Protein AF-A0ABD5DWM6-F1 (afdb_monomer)

Organism: Acinetobacter baumannii (NCBI:txid470)

Solvent-accessible surface area (backbone atoms only — not comparable to full-atom values): 5001 Å² total; per-residue (Å²): 104,61,93,81,34,87,64,38,70,23,74,52,73,48,75,45,72,72,47,28,55,36,19,57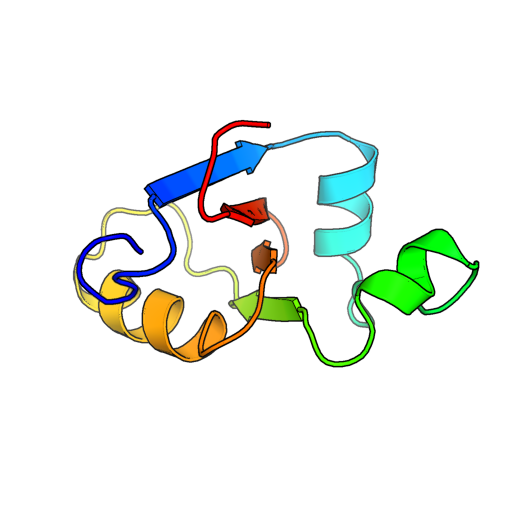,38,91,81,40,87,61,78,82,46,76,73,45,49,78,44,63,98,28,60,17,61,33,81,70,86,71,81,94,76,61,76,71,53,55,63,52,52,49,59,30,32,62,90,38,47,28,28,36,32,31,71,60,12,38,36,40,48,27,75,44,92,118

Structure (mmCIF, N/CA/C/O backbone):
data_AF-A0ABD5DWM6-F1
#
_entry.id   AF-A0ABD5DWM6-F1
#
loop_
_atom_site.group_PDB
_atom_site.id
_atom_site.type_symbol
_atom_site.label_atom_id
_atom_site.label_alt_id
_atom_site.label_comp_id
_atom_site.label_asym_id
_atom_site.label_entity_id
_atom_site.label_seq_id
_atom_site.pdbx_PDB_ins_code
_atom_site.Cartn_x
_atom_site.Cartn_y
_atom_site.Cartn_z
_atom_site.occupancy
_atom_site.B_iso_or_equiv
_atom_site.auth_seq_id
_atom_site.auth_comp_id
_atom_site.auth_asym_id
_atom_site.auth_atom_id
_atom_site.pdbx_PDB_model_num
ATOM 1 N N . VAL A 1 1 ? -7.225 -4.137 -8.601 1.00 95.31 1 VAL A N 1
ATOM 2 C CA . VAL A 1 1 ? -7.567 -4.468 -7.198 1.00 95.31 1 VAL A CA 1
ATOM 3 C C . VAL A 1 1 ? -8.952 -5.092 -7.093 1.00 95.31 1 VAL A C 1
ATOM 5 O O . VAL A 1 1 ? -8.992 -6.287 -6.853 1.00 95.31 1 VAL A O 1
ATOM 8 N N . HIS A 1 2 ? -10.045 -4.373 -7.384 1.00 97.12 2 HIS A N 1
ATOM 9 C CA . HIS A 1 2 ? -11.419 -4.909 -7.282 1.00 97.12 2 HIS A CA 1
ATOM 10 C C . HIS A 1 2 ? -11.644 -6.269 -7.967 1.00 97.12 2 HIS A C 1
ATOM 12 O O . HIS A 1 2 ? -12.274 -7.139 -7.390 1.00 97.12 2 HIS A O 1
ATOM 18 N N . MET A 1 3 ? -11.059 -6.495 -9.153 1.00 93.88 3 MET A N 1
ATOM 19 C CA . MET A 1 3 ? -11.178 -7.780 -9.869 1.00 93.88 3 MET A CA 1
ATOM 20 C C . MET A 1 3 ? -10.629 -8.999 -9.104 1.00 93.88 3 MET A C 1
ATOM 22 O O . MET A 1 3 ? -10.946 -10.119 -9.473 1.00 93.88 3 MET A O 1
ATOM 26 N N . ALA A 1 4 ? -9.767 -8.798 -8.103 1.00 92.94 4 ALA A N 1
ATOM 27 C CA . ALA A 1 4 ? -9.106 -9.880 -7.367 1.00 92.94 4 ALA A CA 1
ATOM 28 C C . ALA A 1 4 ? -9.401 -9.882 -5.861 1.00 92.94 4 ALA A C 1
ATOM 30 O O . ALA A 1 4 ? -8.953 -10.783 -5.159 1.00 92.94 4 ALA A O 1
ATOM 31 N N . ARG A 1 5 ? -10.095 -8.864 -5.345 1.00 94.38 5 ARG A N 1
ATOM 32 C CA . ARG A 1 5 ? -10.366 -8.692 -3.915 1.00 94.38 5 ARG A CA 1
ATOM 33 C C . ARG A 1 5 ? -11.828 -8.318 -3.737 1.00 94.38 5 ARG A C 1
ATOM 35 O O . ARG A 1 5 ? -12.181 -7.148 -3.859 1.00 94.38 5 ARG A O 1
ATOM 42 N N . GLU A 1 6 ? -12.656 -9.320 -3.460 1.00 95.69 6 GLU A N 1
ATOM 43 C CA . GLU A 1 6 ? -14.092 -9.134 -3.219 1.00 95.69 6 GLU A CA 1
ATOM 44 C C . GLU A 1 6 ? -14.359 -8.261 -1.986 1.00 95.69 6 GLU A C 1
ATOM 46 O O . GLU A 1 6 ? -15.317 -7.503 -1.964 1.00 95.69 6 GLU A O 1
ATOM 51 N N . ASP A 1 7 ? -13.478 -8.300 -0.984 1.00 95.88 7 ASP A N 1
ATOM 52 C CA . ASP A 1 7 ? -13.575 -7.504 0.242 1.00 95.88 7 ASP A CA 1
ATOM 53 C C . ASP A 1 7 ? -13.109 -6.044 0.080 1.00 95.88 7 ASP A C 1
ATOM 55 O O . ASP A 1 7 ? -13.363 -5.213 0.954 1.00 95.88 7 ASP A O 1
ATOM 59 N N . ALA A 1 8 ? -12.443 -5.709 -1.030 1.00 96.94 8 ALA A N 1
ATOM 60 C CA . ALA A 1 8 ? -11.954 -4.364 -1.317 1.00 96.94 8 ALA A CA 1
ATOM 61 C C . ALA A 1 8 ? -13.041 -3.524 -2.000 1.00 96.94 8 ALA A C 1
ATOM 63 O O . ALA A 1 8 ? -12.910 -3.157 -3.164 1.00 96.94 8 ALA A O 1
ATOM 64 N N . HIS A 1 9 ? -14.129 -3.215 -1.298 1.00 97.75 9 HIS A N 1
ATOM 65 C CA . HIS A 1 9 ? -15.196 -2.350 -1.821 1.00 97.75 9 HIS A CA 1
ATOM 66 C C . HIS A 1 9 ? -14.758 -0.888 -1.999 1.00 97.75 9 HIS A C 1
ATOM 68 O O . HIS A 1 9 ? -15.321 -0.167 -2.819 1.00 97.75 9 HIS A O 1
ATOM 74 N N . CYS A 1 10 ? -13.746 -0.450 -1.253 1.00 98.19 10 CYS A N 1
ATOM 75 C CA . CYS A 1 10 ? -13.109 0.849 -1.402 1.00 98.19 10 CYS A CA 1
ATOM 76 C C . CYS A 1 10 ? -11.602 0.667 -1.594 1.00 98.19 10 CYS A C 1
ATOM 78 O O . CYS A 1 10 ? -10.972 -0.143 -0.910 1.00 98.19 10 CYS A O 1
ATOM 80 N N . VAL A 1 11 ? -11.037 1.425 -2.533 1.00 98.19 11 VAL A N 1
ATOM 81 C CA . VAL A 1 11 ? -9.598 1.507 -2.784 1.00 98.19 11 VAL A CA 1
ATOM 82 C C . VAL A 1 11 ? -9.239 2.983 -2.869 1.00 98.19 11 VAL A C 1
ATOM 84 O O . VAL A 1 11 ? -9.788 3.695 -3.708 1.00 98.19 11 VAL A O 1
ATOM 87 N N . ILE A 1 12 ? -8.329 3.444 -2.014 1.00 98.31 12 ILE A N 1
ATOM 88 C CA . ILE A 1 12 ? -7.858 4.832 -2.017 1.00 98.31 12 ILE A CA 1
ATOM 89 C C . ILE A 1 12 ? -6.377 4.830 -2.359 1.00 98.31 12 ILE A C 1
ATOM 91 O O . ILE A 1 12 ? -5.592 4.086 -1.776 1.00 98.31 12 ILE A O 1
ATOM 95 N N . HIS A 1 13 ? -5.998 5.676 -3.308 1.00 98.31 13 HIS A N 1
ATOM 96 C CA . HIS A 1 13 ? -4.619 5.872 -3.721 1.00 98.31 13 HIS A CA 1
ATOM 97 C C . HIS A 1 13 ? -4.227 7.334 -3.517 1.00 98.31 13 HIS A C 1
ATOM 99 O O . HIS A 1 13 ? -4.985 8.236 -3.876 1.00 98.31 13 HIS A O 1
ATOM 105 N N . THR A 1 14 ? -3.063 7.575 -2.911 1.00 98.50 14 THR A N 1
ATOM 106 C CA . THR A 1 14 ? -2.627 8.929 -2.546 1.00 98.50 14 THR A CA 1
ATOM 107 C C . THR A 1 14 ? -1.142 9.162 -2.776 1.00 98.50 14 THR A C 1
ATOM 109 O O . THR A 1 14 ? -0.323 8.288 -2.482 1.00 98.50 14 THR A O 1
ATOM 112 N N . HIS A 1 15 ? -0.814 10.395 -3.169 1.00 98.38 15 HIS A N 1
ATOM 113 C CA . HIS A 1 15 ? 0.542 10.945 -3.286 1.00 98.38 15 HIS A CA 1
ATOM 114 C C . HIS A 1 15 ? 0.761 12.050 -2.247 1.00 98.38 15 HIS A C 1
ATOM 116 O O . HIS A 1 15 ? 0.942 13.221 -2.576 1.00 98.38 15 HIS A O 1
ATOM 122 N N . THR A 1 16 ? 0.669 11.707 -0.962 1.00 98.50 16 THR A N 1
ATOM 123 C CA . THR A 1 16 ? 1.008 12.664 0.098 1.00 98.50 16 THR A CA 1
ATOM 124 C C . THR A 1 16 ? 2.525 12.756 0.237 1.00 98.50 16 THR A C 1
ATOM 126 O O . THR A 1 16 ? 3.218 11.749 0.104 1.00 98.50 16 THR A O 1
ATOM 129 N N . LEU A 1 17 ? 3.049 13.944 0.552 1.00 98.56 17 LEU A N 1
ATOM 130 C CA . LEU A 1 17 ? 4.485 14.139 0.784 1.00 98.56 17 LEU A CA 1
ATOM 131 C C . LEU A 1 17 ? 5.083 13.114 1.776 1.00 98.56 17 LEU A C 1
ATOM 133 O O . LEU A 1 17 ? 6.054 12.454 1.408 1.00 98.56 17 LEU A O 1
ATOM 137 N N . PRO A 1 18 ? 4.526 12.911 2.992 1.00 98.06 18 PRO A N 1
ATOM 138 C CA . PRO A 1 18 ? 5.073 11.917 3.916 1.00 98.06 18 PRO A CA 1
ATOM 139 C C . PRO A 1 18 ? 4.925 10.477 3.405 1.00 98.06 18 PRO A C 1
ATOM 141 O O . PRO A 1 18 ? 5.826 9.669 3.605 1.00 98.06 18 PRO A O 1
ATOM 144 N N . GLY A 1 19 ? 3.824 10.148 2.720 1.00 98.06 19 GLY A N 1
ATOM 145 C CA . GLY A 1 19 ? 3.609 8.809 2.172 1.00 98.06 19 GLY A CA 1
ATOM 146 C C . GLY A 1 19 ? 4.603 8.459 1.068 1.00 98.06 19 GLY A C 1
ATOM 147 O O . GLY A 1 19 ? 5.179 7.376 1.079 1.00 98.06 19 GLY A O 1
ATOM 148 N N . MET A 1 20 ? 4.855 9.397 0.153 1.00 98.44 20 MET A N 1
ATOM 149 C CA . MET A 1 20 ? 5.868 9.243 -0.891 1.00 98.44 20 MET A CA 1
ATOM 150 C C . MET A 1 20 ? 7.281 9.158 -0.313 1.00 98.44 20 MET A C 1
ATOM 152 O O . MET A 1 20 ? 8.078 8.363 -0.801 1.00 98.44 20 MET A O 1
ATOM 156 N N . ALA A 1 21 ? 7.586 9.931 0.737 1.00 98.44 21 ALA A N 1
ATOM 157 C CA . ALA A 1 21 ? 8.885 9.863 1.403 1.00 98.44 21 ALA A CA 1
ATOM 158 C C . ALA A 1 21 ? 9.149 8.460 1.972 1.00 98.44 21 ALA A C 1
ATOM 160 O O . ALA A 1 21 ? 10.191 7.880 1.687 1.00 98.44 21 ALA A O 1
ATOM 161 N N . VAL A 1 22 ? 8.180 7.876 2.689 1.00 98.31 22 VAL A N 1
ATOM 162 C CA . VAL A 1 22 ? 8.280 6.489 3.180 1.00 98.31 22 VAL A CA 1
ATOM 163 C C . VAL A 1 22 ? 8.353 5.489 2.022 1.00 98.31 22 VAL A C 1
ATOM 165 O O . VAL A 1 22 ? 9.143 4.552 2.078 1.00 98.31 22 VAL A O 1
ATOM 168 N N . ALA A 1 23 ? 7.572 5.687 0.956 1.00 98.38 23 ALA A N 1
ATOM 169 C CA . ALA A 1 23 ? 7.577 4.803 -0.210 1.00 98.38 23 ALA A CA 1
ATOM 170 C C . ALA A 1 23 ? 8.911 4.795 -0.978 1.00 98.38 23 ALA A C 1
ATOM 172 O O . ALA A 1 23 ? 9.177 3.850 -1.718 1.00 98.38 23 ALA A O 1
ATOM 173 N N . ALA A 1 24 ? 9.734 5.832 -0.821 1.00 98.19 24 ALA A N 1
ATOM 174 C CA . ALA A 1 24 ? 11.065 5.920 -1.413 1.00 98.19 24 ALA A CA 1
ATOM 175 C C . ALA A 1 24 ? 12.173 5.315 -0.526 1.00 98.19 24 ALA A C 1
ATOM 177 O O . ALA A 1 24 ? 13.298 5.150 -0.996 1.00 98.19 24 ALA A O 1
ATOM 178 N N . CYS A 1 25 ? 11.890 4.993 0.741 1.00 98.00 25 CYS A N 1
ATOM 179 C CA . CYS A 1 25 ? 12.853 4.360 1.643 1.00 98.00 25 CYS A CA 1
ATOM 180 C C . CYS A 1 25 ? 12.936 2.847 1.395 1.00 98.00 25 CYS A C 1
ATOM 182 O O . CYS A 1 25 ? 11.909 2.184 1.261 1.00 98.00 25 CYS A O 1
ATOM 184 N N . GLU A 1 26 ? 14.151 2.290 1.419 1.00 95.56 26 GLU A N 1
ATOM 185 C CA . GLU A 1 26 ? 14.396 0.848 1.244 1.00 95.56 26 GLU A CA 1
ATOM 186 C C . GLU A 1 26 ? 13.663 -0.001 2.296 1.00 95.56 26 GLU A C 1
ATOM 188 O O . GLU A 1 26 ? 12.992 -0.972 1.950 1.00 95.56 26 GLU A O 1
ATOM 193 N N . ASP A 1 27 ? 13.694 0.427 3.561 1.00 96.00 27 ASP A N 1
ATOM 194 C CA . ASP A 1 27 ? 13.008 -0.264 4.660 1.00 96.00 27 ASP A CA 1
ATOM 195 C C . ASP A 1 27 ? 11.477 -0.066 4.659 1.00 96.00 27 ASP A C 1
ATOM 197 O O . ASP A 1 27 ? 10.743 -0.751 5.377 1.00 96.00 27 ASP A O 1
ATOM 201 N N . GLY A 1 28 ? 10.963 0.880 3.866 1.00 96.38 28 GLY A N 1
ATOM 202 C CA . GLY A 1 28 ? 9.540 1.204 3.814 1.00 96.38 28 GLY A CA 1
ATOM 203 C C . GLY A 1 28 ? 8.951 1.637 5.163 1.00 96.38 28 GLY A C 1
ATOM 204 O O . GLY A 1 28 ? 9.524 2.459 5.880 1.00 96.38 28 GLY A O 1
ATOM 205 N N . LEU A 1 29 ? 7.762 1.121 5.507 1.00 97.69 29 LEU A N 1
ATOM 206 C CA . LEU A 1 29 ? 7.092 1.448 6.766 1.00 97.69 29 LEU A CA 1
ATOM 207 C C . LEU A 1 29 ? 7.764 0.760 7.963 1.00 97.69 29 LEU A C 1
ATOM 209 O O . LEU A 1 29 ? 7.509 -0.405 8.268 1.00 97.69 29 LEU A O 1
ATOM 213 N N . LEU A 1 30 ? 8.560 1.533 8.693 1.00 97.38 30 LEU A N 1
ATOM 214 C CA . LEU A 1 30 ? 9.128 1.125 9.972 1.00 97.38 30 LEU A CA 1
ATOM 215 C C . LEU A 1 30 ? 8.063 1.093 11.080 1.00 97.38 30 LEU A C 1
ATOM 217 O O . LEU A 1 30 ? 7.191 1.959 11.164 1.00 97.38 30 LEU A O 1
ATOM 221 N N . GLN A 1 31 ? 8.185 0.129 11.991 1.00 96.50 31 GLN A N 1
ATOM 222 C CA . GLN A 1 31 ? 7.366 0.044 13.204 1.00 96.50 31 GLN A CA 1
ATOM 223 C C . GLN A 1 31 ? 7.921 0.963 14.300 1.00 96.50 31 GLN A C 1
ATOM 225 O O . GLN A 1 31 ? 8.617 0.517 15.209 1.00 96.50 31 GLN A O 1
ATOM 230 N N . LEU A 1 32 ? 7.644 2.261 14.194 1.00 96.62 32 LEU A N 1
ATOM 231 C CA . LEU A 1 32 ? 8.199 3.287 15.089 1.00 96.62 32 LEU A CA 1
ATOM 232 C C . LEU A 1 32 ? 7.237 3.724 16.198 1.00 96.62 32 LEU A C 1
ATOM 234 O O . LEU A 1 32 ? 7.662 4.274 17.210 1.00 96.62 32 LEU A O 1
ATOM 238 N N . ASN A 1 33 ? 5.935 3.540 15.994 1.00 96.94 33 ASN A N 1
ATOM 239 C CA . ASN A 1 33 ? 4.890 3.987 16.912 1.00 96.94 33 ASN A CA 1
ATOM 240 C C . ASN A 1 33 ? 3.637 3.103 16.824 1.00 96.94 33 ASN A C 1
ATOM 242 O O . ASN A 1 33 ? 3.493 2.306 15.895 1.00 96.94 33 ASN A O 1
ATOM 246 N N . GLN A 1 34 ? 2.705 3.302 17.762 1.00 98.06 34 GLN A N 1
ATOM 247 C CA . GLN A 1 34 ? 1.454 2.543 17.858 1.00 98.06 34 GLN A CA 1
ATOM 248 C C . GLN A 1 34 ? 0.695 2.462 16.525 1.00 98.06 34 GLN A C 1
ATOM 250 O O . GLN A 1 34 ? 0.252 1.382 16.153 1.00 98.06 34 GLN A O 1
ATOM 255 N N . ILE A 1 35 ? 0.599 3.571 15.786 1.00 96.44 35 ILE A N 1
ATOM 256 C CA . ILE A 1 35 ? -0.139 3.624 14.517 1.00 96.44 35 ILE A CA 1
ATOM 257 C C . ILE A 1 35 ? 0.551 2.745 13.470 1.00 96.44 35 ILE A C 1
ATOM 259 O O . ILE A 1 35 ? -0.097 1.923 12.835 1.00 96.44 35 ILE A O 1
ATOM 263 N N . SER A 1 36 ? 1.875 2.852 13.315 1.00 96.00 36 SER A N 1
ATOM 264 C CA . SER A 1 36 ? 2.620 1.990 12.382 1.00 96.00 36 SER A CA 1
ATOM 265 C C . SER A 1 36 ? 2.526 0.501 12.744 1.00 96.00 36 SER A C 1
ATOM 267 O O . SER A 1 36 ? 2.528 -0.349 11.855 1.00 96.00 36 SER A O 1
ATOM 269 N N . THR A 1 37 ? 2.376 0.169 14.031 1.00 96.88 37 THR A N 1
ATOM 270 C CA . THR A 1 37 ? 2.197 -1.214 14.491 1.00 96.88 37 THR A CA 1
ATOM 271 C C . THR A 1 37 ? 0.863 -1.815 14.039 1.00 96.88 37 THR A C 1
ATOM 273 O O . THR A 1 37 ? 0.809 -3.014 13.775 1.00 96.88 37 THR A O 1
ATOM 276 N N . GLU A 1 38 ? -0.196 -1.020 13.850 1.00 96.38 38 GLU A N 1
ATOM 277 C CA . GLU A 1 38 ? -1.490 -1.512 13.329 1.00 96.38 38 GLU A CA 1
ATOM 278 C C . GLU A 1 38 ? -1.382 -2.110 11.911 1.00 96.38 38 GLU A C 1
ATOM 280 O O . GLU A 1 38 ? -2.225 -2.914 11.488 1.00 96.38 38 GLU A O 1
ATOM 285 N N . PHE A 1 39 ? -0.311 -1.752 11.196 1.00 97.00 39 PHE A N 1
ATOM 286 C CA . PHE A 1 39 ? 0.022 -2.203 9.848 1.00 97.00 39 PHE A CA 1
ATOM 287 C C . PHE A 1 39 ? 1.061 -3.337 9.815 1.00 97.00 39 PHE A C 1
ATOM 289 O O . PHE A 1 39 ? 1.428 -3.799 8.731 1.00 97.00 39 PHE A O 1
ATOM 296 N N . TYR A 1 40 ? 1.532 -3.822 10.968 1.00 96.38 40 TYR A N 1
ATOM 297 C CA . TYR A 1 40 ? 2.536 -4.885 11.026 1.00 96.38 40 TYR A CA 1
ATOM 298 C C . TYR A 1 40 ? 2.072 -6.147 10.290 1.00 96.38 40 TYR A C 1
ATOM 300 O O . TYR A 1 40 ? 0.989 -6.657 10.562 1.00 96.38 40 TYR A O 1
ATOM 308 N N . GLN A 1 41 ? 2.891 -6.639 9.349 1.00 95.94 41 GLN A N 1
ATOM 309 C CA . GLN A 1 41 ? 2.578 -7.782 8.471 1.00 95.94 41 GLN A CA 1
ATOM 310 C C . GLN A 1 41 ? 1.264 -7.638 7.681 1.00 95.94 41 GLN A C 1
ATOM 312 O O . GLN A 1 41 ? 0.656 -8.630 7.286 1.00 95.94 41 GLN A O 1
ATOM 317 N N . ARG A 1 42 ? 0.809 -6.400 7.452 1.00 97.81 42 ARG A N 1
ATOM 318 C CA . ARG A 1 42 ? -0.446 -6.093 6.749 1.00 97.81 42 ARG A CA 1
ATOM 319 C C . ARG A 1 42 ? -0.264 -5.077 5.618 1.00 97.81 42 ARG A C 1
ATOM 321 O O . ARG A 1 42 ? -1.247 -4.481 5.165 1.00 97.81 42 ARG A O 1
ATOM 328 N N . VAL A 1 43 ? 0.981 -4.888 5.171 1.00 98.31 43 VAL A N 1
ATOM 329 C CA . VAL A 1 43 ? 1.379 -3.986 4.082 1.00 98.31 43 VAL A CA 1
ATOM 330 C C . VAL A 1 43 ? 2.062 -4.790 2.984 1.00 98.31 43 VAL A C 1
ATOM 332 O O . VAL A 1 43 ? 3.063 -5.463 3.221 1.00 98.31 43 VAL A O 1
ATOM 335 N N . GLY A 1 44 ? 1.506 -4.713 1.779 1.00 98.25 44 GLY A N 1
ATOM 336 C CA . GLY A 1 44 ? 2.144 -5.202 0.564 1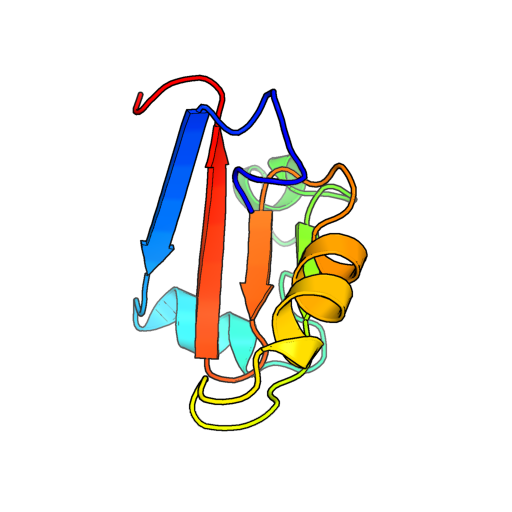.00 98.25 44 GLY A CA 1
ATOM 337 C C . GLY A 1 44 ? 3.171 -4.205 0.035 1.00 98.25 44 GLY A C 1
ATOM 338 O O . GLY A 1 44 ? 3.061 -3.005 0.279 1.00 98.25 44 GLY A O 1
ATOM 339 N N . TYR A 1 45 ? 4.133 -4.684 -0.743 1.00 98.44 45 TYR A N 1
ATOM 340 C CA . TYR A 1 45 ? 5.107 -3.832 -1.423 1.00 98.44 45 TYR A CA 1
ATOM 341 C C . TYR A 1 45 ? 5.126 -4.169 -2.907 1.00 98.44 45 TYR A C 1
ATOM 343 O O . TYR A 1 45 ? 5.180 -5.342 -3.292 1.00 98.44 45 TYR A O 1
ATOM 351 N N . HIS A 1 46 ? 5.056 -3.137 -3.739 1.00 97.94 46 HIS A N 1
ATOM 352 C CA . HIS A 1 46 ? 5.113 -3.268 -5.185 1.00 97.94 46 HIS A CA 1
ATOM 353 C C . HIS A 1 46 ? 6.255 -2.410 -5.739 1.00 97.94 46 HIS A C 1
ATOM 355 O O . HIS A 1 46 ? 6.260 -1.203 -5.473 1.00 97.94 46 HIS A O 1
ATOM 361 N N . PRO A 1 47 ? 7.216 -3.008 -6.466 1.00 96.75 47 PRO A N 1
ATOM 362 C CA . PRO A 1 47 ? 8.269 -2.264 -7.146 1.00 96.75 47 PRO A CA 1
ATOM 363 C C . PRO A 1 47 ? 7.718 -1.232 -8.122 1.00 96.75 47 PRO A C 1
ATOM 365 O O . PRO A 1 47 ? 6.645 -1.408 -8.687 1.00 96.75 47 PRO A O 1
ATOM 368 N N . TYR A 1 48 ? 8.468 -0.156 -8.331 1.00 95.31 48 TYR A N 1
ATOM 369 C CA . TYR A 1 48 ? 8.133 0.815 -9.364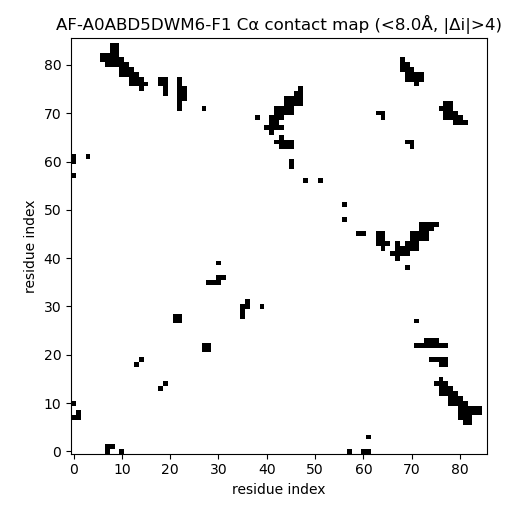 1.00 95.31 48 TYR A CA 1
ATOM 370 C C . TYR A 1 48 ? 8.391 0.224 -10.752 1.00 95.31 48 TYR A C 1
ATOM 372 O O . TYR A 1 48 ? 9.520 -0.166 -11.049 1.00 95.31 48 TYR A O 1
ATOM 380 N N . GLU A 1 49 ? 7.375 0.214 -11.615 1.00 94.06 49 GLU A N 1
ATOM 381 C CA . GLU A 1 49 ? 7.484 -0.306 -12.988 1.00 94.06 49 GLU A CA 1
ATOM 382 C C . GLU A 1 49 ? 7.379 0.798 -14.064 1.00 94.06 49 GLU A C 1
ATOM 384 O O . GLU A 1 49 ? 7.392 0.515 -15.260 1.00 94.06 49 GLU A O 1
ATOM 389 N N . GLY A 1 50 ? 7.342 2.075 -13.660 1.00 87.75 50 GLY A N 1
ATOM 390 C CA . GLY A 1 50 ? 7.194 3.217 -14.566 1.00 87.75 50 GLY A CA 1
ATOM 391 C C . GLY A 1 50 ? 5.777 3.791 -14.579 1.00 87.75 50 GLY A C 1
ATOM 392 O O . GLY A 1 50 ? 5.024 3.663 -13.617 1.00 87.75 50 GLY A O 1
ATOM 393 N N . VAL A 1 51 ? 5.414 4.476 -15.666 1.00 82.06 51 VAL A N 1
ATOM 394 C CA . VAL A 1 51 ? 4.057 5.019 -15.826 1.00 82.06 51 VAL A CA 1
ATOM 395 C C . VAL A 1 51 ? 3.127 3.881 -16.258 1.00 82.06 51 VAL A C 1
ATOM 397 O O . VAL A 1 51 ? 3.404 3.214 -17.253 1.00 82.06 51 VAL A O 1
ATOM 400 N N . ALA A 1 52 ? 2.039 3.669 -15.512 1.00 67.12 52 ALA A N 1
ATOM 401 C CA . ALA A 1 52 ? 1.131 2.525 -15.632 1.00 67.12 52 ALA A CA 1
ATOM 402 C C . ALA A 1 52 ? 0.394 2.458 -16.989 1.00 67.12 52 ALA A C 1
ATOM 404 O O . ALA A 1 52 ? -0.751 2.897 -17.123 1.00 67.12 52 ALA A O 1
ATOM 405 N N . PHE A 1 53 ? 1.052 1.894 -18.002 1.00 76.94 53 PHE A N 1
ATOM 406 C CA . PHE A 1 53 ? 0.476 1.584 -19.317 1.00 76.94 53 PHE A CA 1
ATOM 407 C C . PHE A 1 53 ? 0.489 0.081 -19.640 1.00 76.94 53 PHE A C 1
ATOM 409 O O . PHE A 1 53 ? -0.131 -0.332 -20.620 1.00 76.94 53 PHE A O 1
ATOM 416 N N . ASP A 1 54 ? 1.155 -0.738 -18.820 1.00 84.00 54 ASP A N 1
ATOM 417 C CA . ASP A 1 54 ? 1.229 -2.190 -18.988 1.00 84.00 54 ASP A CA 1
ATOM 418 C C . ASP A 1 54 ? 0.058 -2.887 -18.274 1.00 84.00 54 ASP A C 1
ATOM 420 O O . ASP A 1 54 ? -0.132 -2.774 -17.062 1.00 84.00 54 ASP A O 1
ATOM 424 N N . LEU A 1 55 ? -0.751 -3.636 -19.025 1.00 88.19 55 LEU A N 1
ATOM 425 C CA . LEU A 1 55 ? -1.846 -4.416 -18.448 1.00 88.19 55 LEU A CA 1
ATOM 426 C C . LEU A 1 55 ? -1.340 -5.619 -17.644 1.00 88.19 55 LEU A C 1
ATOM 428 O O . LEU A 1 55 ? -2.048 -6.062 -16.733 1.00 88.19 55 LEU A O 1
ATOM 432 N N . ASP A 1 56 ? -0.134 -6.112 -17.928 1.00 90.00 56 ASP A N 1
ATOM 433 C CA . ASP A 1 56 ? 0.449 -7.264 -17.242 1.00 90.00 56 ASP A CA 1
ATOM 434 C C . ASP A 1 56 ? 0.878 -6.918 -15.805 1.00 90.00 56 ASP A C 1
ATOM 436 O O . ASP A 1 56 ? 0.877 -7.791 -14.927 1.00 90.00 56 ASP A O 1
ATOM 440 N N . GLU A 1 57 ? 1.139 -5.636 -15.516 1.00 93.38 57 GLU A N 1
ATOM 441 C CA . GLU A 1 57 ? 1.413 -5.115 -14.166 1.00 93.38 57 GLU A CA 1
ATOM 442 C C . GLU A 1 57 ? 0.273 -5.454 -13.192 1.00 93.38 57 GLU A C 1
ATOM 444 O O . GLU A 1 57 ? 0.500 -5.734 -12.013 1.00 93.38 57 GLU A O 1
ATOM 449 N N . ARG A 1 58 ? -0.973 -5.549 -13.678 1.00 93.12 58 ARG A N 1
ATOM 450 C CA . ARG A 1 58 ? -2.153 -5.843 -12.846 1.00 93.12 58 ARG A CA 1
ATOM 451 C C . ARG A 1 58 ? -1.990 -7.119 -12.027 1.00 93.12 58 ARG A C 1
ATOM 453 O O . ARG A 1 58 ? -2.350 -7.128 -10.849 1.00 93.12 58 ARG A O 1
ATOM 460 N N . ALA A 1 59 ? -1.462 -8.184 -12.629 1.00 94.56 59 ALA A N 1
ATOM 461 C CA . ALA A 1 59 ? -1.266 -9.458 -11.943 1.00 94.56 59 ALA A CA 1
ATOM 462 C C . ALA A 1 59 ? -0.174 -9.356 -10.863 1.00 94.56 59 ALA A C 1
ATOM 464 O O . ALA A 1 59 ? -0.283 -9.974 -9.801 1.00 94.56 59 ALA A O 1
ATOM 465 N N . ARG A 1 60 ? 0.860 -8.539 -11.103 1.00 96.12 60 ARG A N 1
ATOM 466 C CA . ARG A 1 60 ? 1.937 -8.273 -10.139 1.00 96.12 60 ARG A CA 1
ATOM 467 C C . ARG A 1 60 ? 1.445 -7.403 -8.984 1.00 96.12 60 ARG A C 1
ATOM 469 O O . 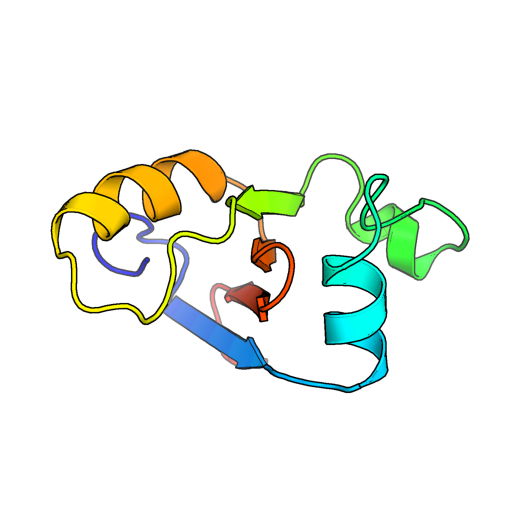ARG A 1 60 ? 1.667 -7.778 -7.839 1.00 96.12 60 ARG A O 1
ATOM 476 N N . ILE A 1 61 ? 0.666 -6.354 -9.255 1.00 96.00 61 ILE A N 1
ATOM 477 C CA . ILE A 1 61 ? -0.018 -5.543 -8.232 1.00 96.00 61 ILE A CA 1
ATOM 478 C C . ILE A 1 61 ? -0.918 -6.413 -7.350 1.00 96.00 61 ILE A C 1
ATOM 480 O O . ILE A 1 61 ? -0.891 -6.294 -6.127 1.00 96.00 61 ILE A O 1
ATOM 484 N N . GLN A 1 62 ? -1.712 -7.308 -7.946 1.00 96.31 62 GLN A N 1
ATOM 485 C CA . GLN A 1 62 ? -2.569 -8.225 -7.185 1.00 96.31 62 GLN A CA 1
ATOM 486 C C . GLN A 1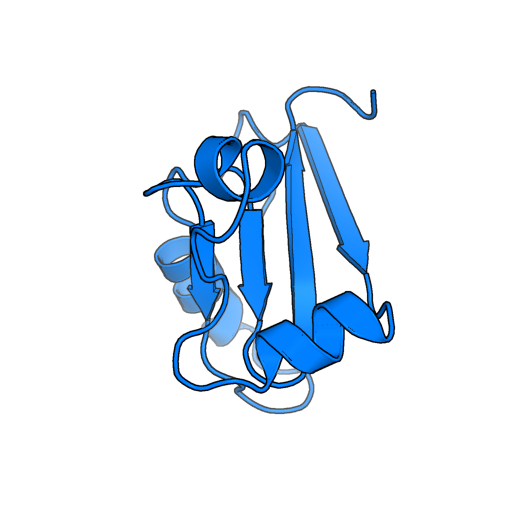 62 ? -1.749 -9.135 -6.266 1.00 96.31 62 GLN A C 1
ATOM 488 O O . GLN A 1 62 ? -2.118 -9.325 -5.109 1.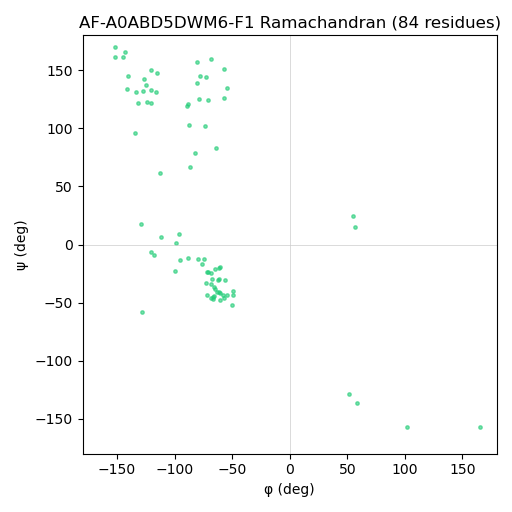00 96.31 62 GLN A O 1
ATOM 493 N N . ARG A 1 63 ? -0.618 -9.657 -6.757 1.00 97.12 63 ARG A N 1
ATOM 494 C CA . ARG A 1 63 ? 0.295 -10.491 -5.967 1.00 97.12 63 ARG A CA 1
ATOM 495 C C . ARG A 1 63 ? 0.969 -9.710 -4.838 1.00 97.12 63 ARG A C 1
ATOM 497 O O . ARG A 1 63 ? 1.013 -10.211 -3.722 1.00 97.12 63 ARG A O 1
ATOM 504 N N . SER A 1 64 ? 1.457 -8.502 -5.119 1.00 98.00 64 SER A N 1
ATOM 505 C CA . SER A 1 64 ? 2.065 -7.602 -4.132 1.00 98.00 64 SER A CA 1
ATOM 506 C C . SER A 1 64 ? 1.080 -7.210 -3.032 1.00 98.00 64 SER A C 1
ATOM 508 O O . SER A 1 64 ? 1.447 -7.194 -1.858 1.00 98.00 64 SER A O 1
ATOM 510 N N . LEU A 1 65 ? -0.178 -6.932 -3.389 1.00 98.00 65 LEU A N 1
ATOM 511 C CA . LEU A 1 65 ? -1.224 -6.640 -2.414 1.00 98.00 65 LEU A CA 1
ATOM 512 C C . LEU A 1 65 ? -1.580 -7.888 -1.592 1.00 98.00 65 LEU A C 1
ATOM 514 O O . LEU A 1 65 ? -1.691 -7.799 -0.371 1.00 98.00 65 LEU A O 1
ATOM 518 N N . GLY A 1 66 ? -1.756 -9.049 -2.229 1.00 96.88 66 GLY A N 1
ATOM 519 C CA . GLY A 1 66 ? -2.168 -10.279 -1.550 1.00 96.88 66 GLY A CA 1
ATOM 520 C C . GLY A 1 66 ? -3.424 -10.060 -0.697 1.00 96.88 66 GLY A C 1
ATOM 521 O O . GLY A 1 66 ? -4.400 -9.474 -1.167 1.00 96.88 66 GLY A O 1
ATOM 522 N N . ASN A 1 67 ? -3.368 -10.464 0.576 1.00 96.38 67 ASN A N 1
ATOM 523 C CA . ASN A 1 67 ? -4.438 -10.260 1.565 1.00 96.38 67 ASN A CA 1
ATOM 524 C C . ASN A 1 67 ? -4.230 -9.015 2.452 1.00 96.38 67 ASN A C 1
ATOM 526 O O . ASN A 1 67 ? -4.950 -8.824 3.431 1.00 96.38 67 ASN A O 1
ATOM 530 N N . ASN A 1 68 ? -3.248 -8.167 2.134 1.00 98.31 68 ASN A N 1
ATOM 531 C CA . ASN A 1 68 ? -2.934 -6.977 2.922 1.00 98.31 68 ASN A CA 1
ATOM 532 C C . ASN A 1 68 ? -4.043 -5.920 2.830 1.00 98.31 68 ASN A C 1
ATOM 534 O O . ASN A 1 68 ? -4.853 -5.925 1.895 1.00 98.31 68 ASN A O 1
ATOM 538 N N . ILE A 1 69 ? -4.067 -5.009 3.810 1.00 97.50 69 ILE A N 1
ATOM 539 C CA . ILE A 1 69 ? -5.027 -3.889 3.863 1.00 97.50 69 ILE A CA 1
ATOM 540 C C . ILE A 1 69 ? -4.464 -2.597 3.263 1.00 97.50 69 ILE A C 1
ATOM 542 O O . ILE A 1 69 ? -5.197 -1.642 3.017 1.00 97.50 69 ILE A O 1
ATOM 546 N N . ALA A 1 70 ? -3.156 -2.561 3.034 1.00 98.19 70 ALA A N 1
ATOM 547 C CA . ALA A 1 70 ? -2.463 -1.453 2.410 1.00 98.19 70 ALA A CA 1
ATOM 548 C C . ALA A 1 70 ? -1.314 -1.976 1.549 1.00 98.19 70 ALA A C 1
ATOM 550 O O . ALA A 1 70 ? -0.859 -3.111 1.709 1.00 98.19 70 ALA A O 1
ATOM 551 N N . MET A 1 71 ? -0.845 -1.143 0.634 1.00 98.44 71 MET A N 1
ATOM 552 C CA . MET A 1 71 ? 0.309 -1.413 -0.200 1.00 98.44 71 MET A CA 1
ATOM 553 C C . MET A 1 71 ? 1.122 -0.137 -0.390 1.00 98.44 71 MET A C 1
ATOM 555 O O . MET A 1 71 ? 0.572 0.927 -0.683 1.00 98.44 71 MET A O 1
ATOM 559 N N . ILE A 1 72 ? 2.435 -0.264 -0.235 1.00 98.69 72 ILE A N 1
ATOM 560 C CA . ILE A 1 72 ? 3.394 0.758 -0.631 1.00 98.69 72 ILE A CA 1
ATOM 561 C C . ILE A 1 72 ? 3.783 0.483 -2.081 1.00 98.69 72 ILE A C 1
ATOM 563 O O . ILE A 1 72 ? 4.315 -0.580 -2.409 1.00 98.69 72 ILE A O 1
ATOM 567 N N . LEU A 1 73 ? 3.496 1.454 -2.943 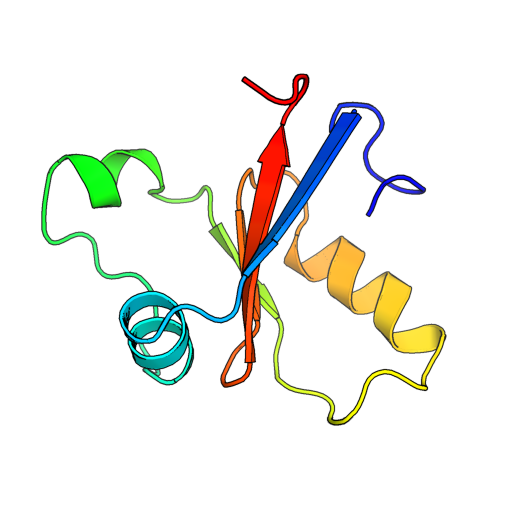1.00 98.12 73 LEU A N 1
ATOM 568 C CA . LEU A 1 73 ? 3.998 1.497 -4.309 1.00 98.12 73 LEU A CA 1
ATOM 569 C C . LEU A 1 73 ? 5.354 2.198 -4.239 1.00 98.12 73 LEU A C 1
ATOM 571 O O . LEU A 1 73 ? 5.402 3.417 -4.043 1.00 98.12 73 LEU A O 1
ATOM 575 N N . GLN A 1 74 ? 6.440 1.430 -4.316 1.00 98.06 74 GLN A N 1
ATOM 576 C CA . GLN A 1 74 ? 7.792 1.948 -4.116 1.00 98.06 74 GLN A CA 1
ATOM 577 C C . GLN A 1 74 ? 8.048 3.127 -5.060 1.00 98.06 74 GLN A C 1
ATOM 579 O O . GLN A 1 74 ? 7.671 3.083 -6.228 1.00 98.06 74 GLN A O 1
ATOM 584 N N . SER A 1 75 ? 8.622 4.210 -4.537 1.00 96.62 75 SER A N 1
ATOM 585 C CA . SER A 1 75 ? 8.895 5.457 -5.275 1.00 96.62 75 SER A CA 1
ATOM 586 C C . SER A 1 75 ? 7.679 6.127 -5.945 1.00 96.62 75 SER A C 1
ATOM 588 O O . SER A 1 75 ? 7.857 7.007 -6.784 1.00 96.62 75 SER A O 1
ATOM 590 N N . HIS A 1 76 ? 6.450 5.747 -5.580 1.00 97.19 76 HIS A N 1
ATOM 591 C CA . HIS A 1 76 ? 5.222 6.229 -6.220 1.00 97.19 76 HIS A CA 1
ATOM 592 C C . HIS A 1 76 ? 4.220 6.768 -5.192 1.00 97.19 76 HIS A C 1
ATOM 594 O O . HIS A 1 76 ? 3.855 7.940 -5.246 1.00 97.19 76 HIS A O 1
ATOM 600 N N . GLY A 1 77 ? 3.800 5.960 -4.217 1.00 97.75 77 GLY A N 1
ATOM 601 C CA . GLY A 1 77 ? 2.816 6.404 -3.234 1.00 97.75 77 GLY A CA 1
ATOM 602 C C . GLY A 1 77 ? 2.183 5.282 -2.427 1.00 97.75 77 GLY A C 1
ATOM 603 O O . GLY A 1 77 ? 2.740 4.196 -2.274 1.00 97.75 77 GLY A O 1
ATOM 604 N N . LEU A 1 78 ? 0.998 5.568 -1.889 1.00 98.56 78 LEU A N 1
ATOM 605 C CA . LEU A 1 78 ? 0.271 4.662 -1.002 1.00 98.56 78 LEU A CA 1
ATOM 606 C C . LEU A 1 78 ? -1.034 4.198 -1.642 1.00 98.56 78 LEU A C 1
ATOM 608 O O . LEU A 1 78 ? -1.683 4.956 -2.370 1.00 98.56 78 LEU A O 1
ATOM 612 N N . LEU A 1 79 ? -1.432 2.971 -1.322 1.00 98.38 79 LEU A N 1
ATOM 613 C CA . LEU A 1 79 ? -2.731 2.403 -1.656 1.00 98.38 79 LEU A CA 1
ATOM 614 C C . LEU A 1 79 ? -3.320 1.724 -0.416 1.00 98.38 79 LEU A C 1
ATOM 616 O O . LEU A 1 79 ? -2.643 0.928 0.228 1.00 98.38 79 LEU A O 1
ATOM 620 N N . SER A 1 80 ? -4.578 2.004 -0.088 1.00 98.06 80 SER A N 1
ATOM 621 C CA . SER A 1 80 ? -5.327 1.326 0.976 1.00 98.06 80 SER A CA 1
ATOM 622 C C . SER A 1 80 ? -6.577 0.653 0.422 1.00 98.06 80 SER A C 1
ATOM 624 O O . SER A 1 80 ? -7.143 1.096 -0.581 1.00 98.06 80 SER A O 1
ATOM 626 N N . VAL A 1 81 ? -6.994 -0.438 1.066 1.00 98.12 81 VAL A N 1
ATOM 627 C CA . VAL A 1 81 ? -8.211 -1.181 0.725 1.00 98.12 81 VAL A CA 1
ATOM 628 C C . VAL A 1 81 ? -9.109 -1.350 1.945 1.00 98.12 81 VAL A C 1
ATOM 630 O O . VAL A 1 81 ? -8.632 -1.577 3.057 1.00 98.12 81 VAL A O 1
ATOM 633 N N . GLY A 1 82 ? -10.421 -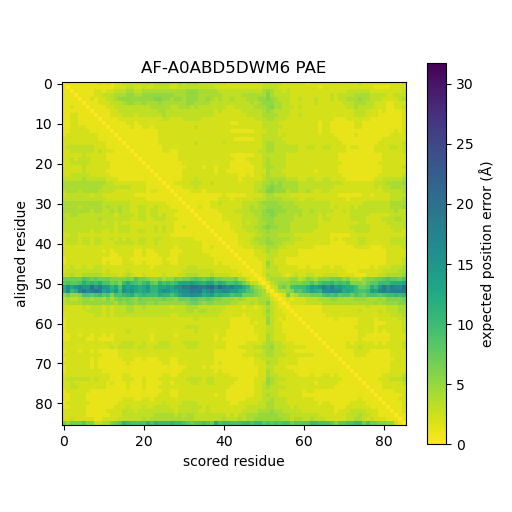1.264 1.735 1.00 97.44 82 GLY A N 1
ATOM 634 C CA . GLY A 1 82 ? -11.414 -1.389 2.797 1.00 97.44 82 GLY A 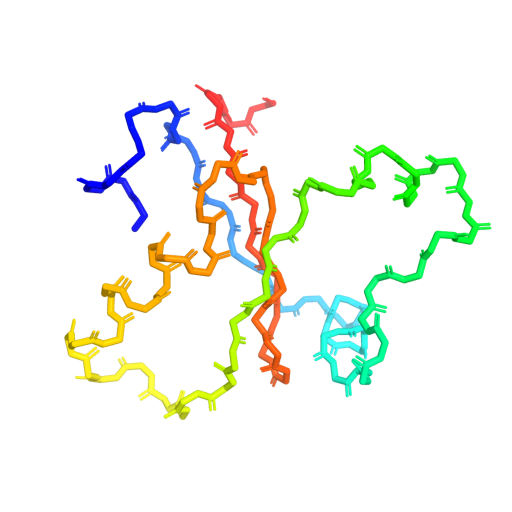CA 1
ATOM 635 C C . GLY A 1 82 ? -12.755 -1.924 2.303 1.00 97.44 82 GLY A C 1
ATOM 636 O O . GLY A 1 82 ? -13.069 -1.868 1.115 1.00 97.44 82 GLY A O 1
ATOM 637 N N . ARG A 1 83 ? -13.566 -2.424 3.241 1.00 97.56 83 ARG A N 1
ATOM 638 C CA . ARG A 1 83 ? -14.942 -2.906 2.986 1.00 97.56 83 ARG A CA 1
ATOM 639 C C . ARG A 1 83 ? -15.951 -1.766 2.816 1.00 97.56 83 ARG A C 1
ATOM 641 O O . ARG A 1 83 ? -17.061 -1.981 2.335 1.00 97.56 83 ARG A O 1
ATOM 648 N N . THR A 1 84 ? -15.565 -0.570 3.243 1.00 97.62 84 THR A N 1
ATOM 649 C CA . THR A 1 84 ? -16.341 0.671 3.248 1.00 97.62 84 THR A CA 1
ATOM 650 C C . THR A 1 84 ? -15.413 1.838 2.932 1.00 97.62 84 THR A C 1
ATOM 652 O O . THR A 1 84 ? -14.193 1.689 2.961 1.00 97.62 84 THR A O 1
ATOM 655 N N . VAL A 1 85 ? -15.995 2.995 2.609 1.00 97.00 85 VAL A N 1
ATOM 656 C CA . VAL A 1 85 ? -15.242 4.252 2.449 1.00 97.00 85 VAL A CA 1
ATOM 657 C C . VAL A 1 85 ? -14.767 4.803 3.801 1.00 97.00 85 VAL A C 1
ATOM 659 O O . VAL A 1 85 ? -13.713 5.429 3.859 1.00 97.00 85 VAL A O 1
ATOM 662 N N . ALA A 1 86 ? -15.552 4.580 4.861 1.00 84.06 86 ALA A N 1
ATOM 663 C CA . ALA A 1 86 ? -15.244 4.951 6.244 1.00 84.06 86 ALA A CA 1
ATOM 664 C C . ALA A 1 86 ? -14.403 3.886 6.954 1.00 84.06 86 ALA A C 1
ATOM 666 O O . ALA A 1 86 ? -14.604 2.689 6.625 1.00 84.06 86 ALA A O 1
#

Nearest PDB structures (foldseek):
  3ocr-assembly2_B  TM=9.902E-01  e=1.734E-09  Pseudomonas savastanoi pv. phaseolicola 1448A
  3ocr-assembly1_A  TM=9.698E-01  e=6.160E-09  Pseudomonas savastanoi pv. phaseolicola 1448A
  8iai-assembly1_3  TM=8.930E-01  e=3.730E-06  Sus scrofa
  8iai-assembly1_4  TM=8.819E-01  e=4.262E-06  Sus scrofa
  8iah-assembly1_3  TM=8.966E-01  e=7.269E-06  Sus scrofa

InterPro domains:
  IPR001303 Class II aldolase/adducin N-terminal [PF00596] (1-86)
  IPR036409 Class II aldolase/adducin N-terminal domain superfamily [G3DSA:3.40.225.10] (1-86)
  IPR036409 Class II aldolase/adducin N-terminal domain superfamily [SSF53639] (1-86)
  IPR051017 Aldolase class II Adducin subfamily [PTHR10672] (1-85)

Secondary structure (DSSP, 8-state):
-GGG-TT-SEEEEE--HHHHHHHTSTT-S---SHHHHTTTT-EEEE---SSS--STHHHHHHHHHTT-SEEEETTTEEEEEESS--

Radius of gyration: 12.64 Å; Cα contacts (8 Å, |Δi|>4): 130; chains: 1; bounding box: 31×25×37 Å

pLDDT: mean 95.74, std 4.92, range [67.12, 98.69]

Sequence (86 aa):
VHMAREDAHCVIHTHTLPGMAVAACEDGLLQLNQISTEFYQRVGYHPYEGVAFDLDERARIQRSLGNNIAMILQSHGLLSVGRTVA

Mean predicted aligned error: 2.65 Å

Foldseek 3Di:
DVVQDVQQPDKDWDDDPVFLVLLQDPVRQDPPDPVSVVQVVQEFEAEDPDDPPDPVVVVRVCVRNPRHQKYRDRNGGIMGGGNDPD